Protein AF-A0A7D8ENM5-F1 (afdb_monomer_lite)

Radius of gyration: 12.9 Å; chains: 1; bounding box: 37×13×28 Å

pLDDT: mean 95.7, std 6.85, range [65.5, 98.75]

Secondary structure (DSSP, 8-state):
-HHHHHHHHHHHHHTT--HHHHHHHHHHHHHHHHHHHH--S--

Foldseek 3Di:
DVVLQVQLVVQCVVVVHDSVVSNVVVVCCVVVVVCVVVDDPPD

Organism: Salmonella enterica (NCBI:txid28901)

Sequence (43 aa):
MTDAIVHVWEKAAEKSCSLRTAAYIVACERILLARKDRGIYPG

Structure (mmCIF, N/CA/C/O backbone):
data_AF-A0A7D8ENM5-F1
#
_entry.id   AF-A0A7D8ENM5-F1
#
loop_
_atom_site.group_PDB
_atom_site.id
_atom_site.type_symbol
_atom_site.label_atom_id
_atom_site.label_alt_id
_atom_site.label_comp_id
_atom_site.label_asym_id
_atom_site.label_entity_id
_atom_site.label_seq_id
_atom_site.pdbx_PDB_ins_code
_atom_site.Cartn_x
_atom_site.Cartn_y
_atom_site.Cartn_z
_atom_site.occupancy
_atom_site.B_iso_or_equiv
_atom_site.auth_seq_id
_atom_site.auth_comp_id
_atom_site.auth_asym_id
_atom_site.auth_atom_id
_atom_site.pdbx_PDB_model_num
ATOM 1 N N . MET A 1 1 ? -13.595 -4.486 -8.103 1.00 68.31 1 MET A N 1
ATOM 2 C CA . MET A 1 1 ? -13.480 -3.387 -7.109 1.00 68.31 1 MET A CA 1
ATOM 3 C C . MET A 1 1 ? -13.394 -3.931 -5.682 1.00 68.31 1 MET A C 1
ATOM 5 O O . MET A 1 1 ? -12.709 -3.338 -4.861 1.00 68.31 1 MET A O 1
ATOM 9 N N . THR A 1 2 ? -14.020 -5.078 -5.412 1.00 89.25 2 THR A N 1
ATOM 10 C CA . THR A 1 2 ? -13.961 -5.832 -4.151 1.00 89.25 2 THR A CA 1
ATOM 11 C C . THR A 1 2 ? -12.537 -6.144 -3.687 1.00 89.25 2 THR A C 1
ATOM 13 O O . THR A 1 2 ? -12.189 -5.755 -2.584 1.00 89.25 2 THR A O 1
ATOM 16 N N . ASP A 1 3 ? -11.668 -6.716 -4.522 1.00 94.06 3 ASP A N 1
ATOM 17 C CA . ASP A 1 3 ? -10.316 -7.102 -4.065 1.00 94.06 3 ASP A CA 1
ATOM 18 C C . ASP A 1 3 ? -9.491 -5.920 -3.540 1.00 94.06 3 ASP A C 1
ATOM 20 O O . ASP A 1 3 ? -8.800 -6.022 -2.531 1.00 94.06 3 ASP A O 1
ATOM 24 N N . ALA A 1 4 ? -9.617 -4.749 -4.170 1.00 96.00 4 ALA A N 1
ATOM 25 C CA . ALA A 1 4 ? -8.936 -3.547 -3.698 1.00 96.00 4 ALA A CA 1
ATOM 26 C C . ALA A 1 4 ? -9.396 -3.146 -2.287 1.00 96.00 4 ALA A C 1
ATOM 28 O O . ALA A 1 4 ? -8.562 -2.775 -1.463 1.00 96.00 4 ALA A O 1
ATOM 29 N N . ILE A 1 5 ? -10.701 -3.248 -1.999 1.00 97.00 5 ILE A N 1
ATOM 30 C CA . ILE A 1 5 ? -11.238 -2.932 -0.671 1.00 97.00 5 ILE A CA 1
ATOM 31 C C . ILE A 1 5 ? -10.818 -3.981 0.363 1.00 97.00 5 ILE A C 1
ATOM 33 O O . ILE A 1 5 ? -10.492 -3.607 1.486 1.00 97.00 5 ILE A O 1
ATOM 37 N N . VAL A 1 6 ? -10.759 -5.261 -0.025 1.00 98.00 6 VAL A N 1
ATOM 38 C CA . VAL A 1 6 ? -10.316 -6.364 0.844 1.00 98.00 6 VAL A CA 1
ATOM 39 C C . VAL A 1 6 ? -8.876 -6.135 1.293 1.00 98.00 6 VAL A C 1
ATOM 41 O O . VAL A 1 6 ? -8.611 -6.118 2.490 1.00 98.00 6 VAL A O 1
ATOM 44 N N . HIS A 1 7 ? -7.969 -5.819 0.366 1.00 97.81 7 HIS A N 1
ATOM 45 C CA . HIS A 1 7 ? -6.564 -5.566 0.705 1.00 97.81 7 HIS A CA 1
ATOM 46 C C . HIS A 1 7 ? -6.394 -4.353 1.635 1.00 97.81 7 HIS A C 1
ATOM 48 O O . HIS A 1 7 ? -5.536 -4.358 2.516 1.00 97.81 7 HIS A O 1
ATOM 54 N N . VAL A 1 8 ? -7.193 -3.296 1.448 1.00 98.38 8 VAL A N 1
ATOM 55 C CA . VAL A 1 8 ? -7.165 -2.120 2.335 1.00 98.38 8 VAL A CA 1
ATOM 56 C C . VAL A 1 8 ? -7.712 -2.464 3.720 1.00 98.38 8 VAL A C 1
ATOM 58 O O . VAL A 1 8 ? -7.142 -2.030 4.719 1.00 98.38 8 VAL A O 1
ATOM 61 N N . TRP A 1 9 ? -8.783 -3.256 3.791 1.00 98.38 9 TRP A N 1
ATOM 62 C CA . TRP A 1 9 ? -9.373 -3.713 5.048 1.00 98.38 9 TRP A CA 1
ATOM 63 C C . TRP A 1 9 ? -8.406 -4.591 5.848 1.00 98.38 9 TRP A C 1
ATOM 65 O O . TRP A 1 9 ? -8.150 -4.320 7.021 1.00 98.38 9 TRP A O 1
ATOM 75 N N . GLU A 1 10 ? -7.807 -5.591 5.201 1.00 98.25 10 GLU A N 1
ATOM 76 C CA . GLU A 1 10 ? -6.793 -6.460 5.804 1.00 98.25 10 GLU A CA 1
ATOM 77 C C . GLU A 1 10 ? -5.596 -5.650 6.305 1.00 98.25 10 GLU A C 1
ATOM 79 O O . GLU A 1 10 ? -5.168 -5.822 7.445 1.00 98.25 10 GLU A O 1
ATOM 84 N N . LYS A 1 11 ? -5.105 -4.695 5.502 1.00 98.50 11 LYS A N 1
ATOM 85 C CA . LYS A 1 11 ? -3.984 -3.832 5.896 1.00 98.50 11 LYS A CA 1
ATOM 86 C C . LYS A 1 11 ? -4.330 -2.935 7.089 1.00 98.50 11 LYS A C 1
ATOM 88 O O . LYS A 1 11 ? -3.476 -2.700 7.944 1.00 98.50 11 LYS A O 1
ATOM 93 N N . ALA A 1 12 ? -5.565 -2.438 7.164 1.00 98.75 12 ALA A N 1
ATOM 94 C CA . ALA A 1 12 ? -6.034 -1.628 8.285 1.00 98.75 12 ALA A CA 1
ATOM 95 C C . ALA A 1 12 ? -6.054 -2.428 9.591 1.00 98.75 12 ALA A C 1
ATOM 97 O O . ALA A 1 12 ? -5.578 -1.927 10.612 1.00 98.75 12 ALA A O 1
ATOM 98 N N . ALA A 1 13 ? -6.536 -3.674 9.539 1.00 98.56 13 ALA A N 1
ATOM 99 C CA . ALA A 1 13 ? -6.514 -4.594 10.672 1.00 98.56 13 ALA A CA 1
ATOM 100 C C . ALA A 1 13 ? -5.075 -4.964 11.076 1.00 98.56 13 ALA A C 1
ATOM 102 O O . ALA A 1 13 ? -4.717 -4.835 12.244 1.00 98.56 13 ALA A O 1
ATOM 103 N N . GLU A 1 14 ? -4.224 -5.328 10.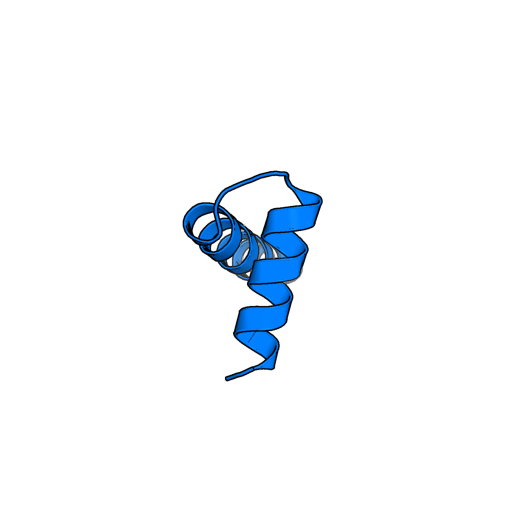109 1.00 98.56 14 GLU A N 1
ATOM 104 C CA . GLU A 1 14 ? -2.814 -5.693 10.326 1.00 98.56 14 GLU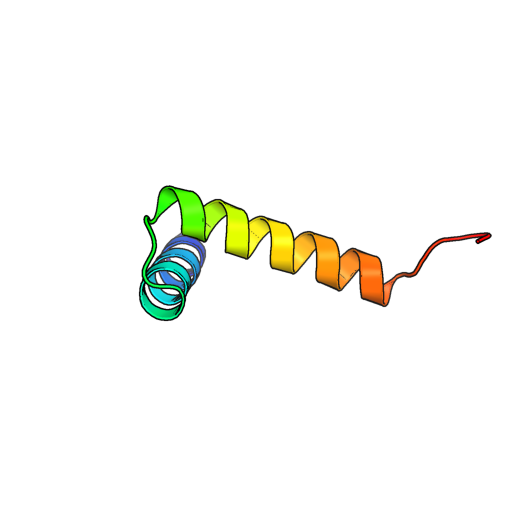 A CA 1
ATOM 105 C C . GLU A 1 14 ? -2.028 -4.576 11.031 1.00 98.56 14 GLU A C 1
ATOM 107 O O . GLU A 1 14 ? -1.254 -4.829 11.952 1.00 98.56 14 GLU A O 1
ATOM 112 N N . LYS A 1 15 ? -2.221 -3.324 10.601 1.00 98.06 15 LYS A N 1
ATOM 113 C CA . LYS A 1 15 ? -1.479 -2.160 11.108 1.00 98.06 15 LYS A CA 1
ATOM 114 C C . LYS A 1 15 ? -2.214 -1.387 12.203 1.00 98.06 15 LYS A C 1
ATOM 116 O O . LYS A 1 15 ? -1.709 -0.352 12.630 1.00 98.06 15 LYS A O 1
ATOM 121 N N . SER A 1 16 ? -3.385 -1.862 12.642 1.00 98.31 16 SER A N 1
ATOM 122 C CA . SER A 1 16 ? -4.239 -1.196 13.639 1.00 98.31 16 SER A CA 1
ATOM 123 C C . SER A 1 16 ? -4.437 0.299 13.342 1.00 98.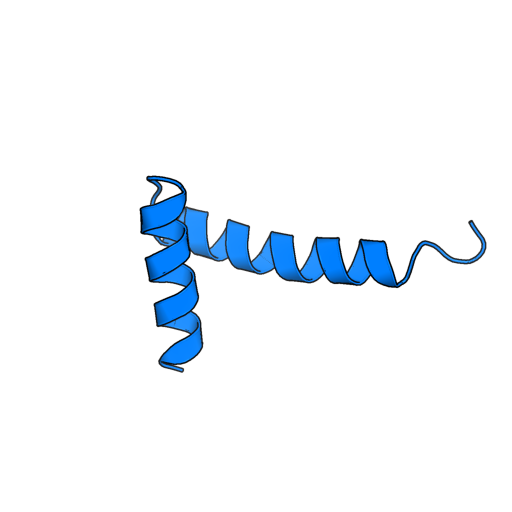31 16 SER A C 1
ATOM 125 O O . SER A 1 16 ? -4.190 1.162 14.184 1.00 98.31 16 SER A O 1
ATOM 127 N N . CYS A 1 17 ? -4.838 0.621 12.109 1.00 98.38 17 CYS A N 1
ATOM 128 C CA . CYS A 1 17 ? -4.960 2.001 11.636 1.00 98.38 17 CYS A CA 1
ATOM 129 C C . CYS A 1 17 ? -6.264 2.250 10.865 1.00 98.38 17 CYS A C 1
ATOM 131 O O . CYS A 1 17 ? -7.029 1.333 10.574 1.00 98.38 17 CYS A O 1
ATOM 133 N N . SER A 1 18 ? -6.539 3.516 10.533 1.00 98.56 18 SER A N 1
ATOM 134 C CA . SER A 1 18 ? -7.736 3.868 9.761 1.00 98.56 18 SER A CA 1
ATOM 135 C C . SER A 1 18 ? -7.679 3.319 8.328 1.00 98.56 18 SER A C 1
ATOM 137 O O . SER A 1 18 ? -6.602 3.245 7.736 1.00 98.56 18 SER A O 1
ATOM 139 N N . LEU A 1 19 ? -8.840 3.041 7.718 1.00 98.38 19 LEU A N 1
ATOM 140 C CA . LEU A 1 19 ? -8.929 2.628 6.306 1.00 98.38 19 LEU A CA 1
ATOM 141 C C . LEU A 1 19 ? -8.263 3.633 5.355 1.00 98.38 19 LEU A C 1
ATOM 143 O O . LEU A 1 19 ? -7.643 3.242 4.369 1.00 98.38 19 LEU A O 1
ATOM 147 N N . ARG A 1 20 ? -8.347 4.933 5.672 1.00 98.56 20 ARG A N 1
ATOM 148 C CA . ARG A 1 20 ? -7.664 5.988 4.912 1.00 98.56 20 ARG A CA 1
ATOM 149 C C . ARG A 1 20 ? -6.152 5.782 4.950 1.00 98.56 20 ARG A C 1
ATOM 151 O O . ARG A 1 20 ? -5.519 5.769 3.902 1.00 98.56 20 ARG A O 1
ATOM 158 N N . THR A 1 21 ? -5.582 5.602 6.139 1.00 98.75 21 THR A N 1
ATOM 159 C CA . THR A 1 21 ? -4.143 5.361 6.315 1.00 98.75 21 THR A CA 1
ATOM 160 C C . THR A 1 21 ? -3.717 4.057 5.643 1.00 98.75 21 THR A C 1
ATOM 162 O O . THR A 1 21 ? -2.729 4.043 4.916 1.00 98.75 21 THR A O 1
ATOM 165 N N . ALA A 1 22 ? -4.491 2.984 5.807 1.00 98.69 22 ALA A N 1
ATOM 166 C CA . ALA A 1 22 ? -4.226 1.691 5.188 1.00 98.69 22 ALA A CA 1
ATOM 167 C C . ALA A 1 22 ? -4.207 1.759 3.654 1.00 98.69 22 ALA A C 1
ATOM 169 O O . ALA A 1 22 ? -3.343 1.148 3.029 1.00 98.69 22 ALA A O 1
ATOM 170 N N . ALA A 1 23 ? -5.088 2.557 3.041 1.00 98.56 23 ALA A N 1
ATOM 171 C CA . ALA A 1 23 ? -5.072 2.784 1.597 1.00 98.56 23 ALA A CA 1
ATOM 172 C C . ALA A 1 23 ? -3.747 3.408 1.125 1.00 98.56 23 ALA A C 1
ATOM 174 O O . ALA A 1 23 ? -3.177 2.953 0.132 1.00 98.56 23 ALA A O 1
ATOM 175 N N . TYR A 1 24 ? -3.218 4.391 1.865 1.00 98.75 24 TYR A N 1
ATOM 176 C CA . TYR A 1 24 ? -1.890 4.949 1.589 1.00 98.75 24 TYR A CA 1
ATOM 177 C C . TYR A 1 24 ? -0.780 3.914 1.784 1.00 98.75 24 TYR A C 1
ATOM 179 O O . TYR A 1 24 ? 0.124 3.851 0.957 1.00 98.75 24 TYR A O 1
ATOM 187 N N . ILE A 1 25 ? -0.855 3.074 2.821 1.00 98.56 25 ILE A N 1
ATOM 188 C CA . ILE A 1 25 ? 0.130 2.007 3.052 1.00 98.56 25 ILE A CA 1
ATOM 189 C C . ILE A 1 25 ? 0.157 1.034 1.866 1.00 98.56 25 ILE A C 1
ATOM 191 O O . ILE A 1 25 ? 1.220 0.831 1.285 1.00 98.56 25 ILE A O 1
ATOM 195 N N . VAL A 1 26 ? -0.997 0.501 1.446 1.00 98.31 26 VAL A N 1
ATOM 196 C CA . VAL A 1 26 ? -1.092 -0.426 0.301 1.00 98.31 26 VAL A CA 1
ATOM 197 C C . VAL A 1 26 ? -0.548 0.212 -0.981 1.00 98.31 26 VAL A C 1
ATOM 199 O O . VAL A 1 26 ? 0.168 -0.439 -1.744 1.00 98.31 26 VAL A O 1
ATOM 202 N N . ALA A 1 27 ? -0.871 1.484 -1.232 1.00 98.44 27 ALA A N 1
ATOM 203 C CA . ALA A 1 27 ? -0.383 2.203 -2.405 1.00 98.44 27 ALA A CA 1
ATOM 204 C C . ALA A 1 27 ? 1.144 2.380 -2.372 1.00 98.44 27 ALA A C 1
ATOM 206 O O . ALA A 1 27 ? 1.829 2.043 -3.341 1.00 98.44 27 ALA A O 1
ATOM 207 N N . CYS A 1 28 ? 1.682 2.863 -1.250 1.00 98.50 28 CYS A N 1
ATOM 208 C CA . CYS A 1 28 ? 3.111 3.088 -1.073 1.00 98.50 28 CYS A CA 1
ATOM 209 C C . CYS A 1 28 ? 3.911 1.783 -1.138 1.00 98.50 28 CYS A C 1
ATOM 211 O O . CYS A 1 28 ? 4.932 1.755 -1.818 1.00 98.50 28 CYS A O 1
ATOM 213 N N . GLU A 1 29 ? 3.450 0.699 -0.504 1.00 98.12 29 GLU A N 1
ATOM 214 C CA . GLU A 1 29 ? 4.105 -0.616 -0.564 1.00 98.12 29 GLU A CA 1
ATOM 215 C C . GLU A 1 29 ? 4.263 -1.081 -2.017 1.00 98.12 29 GLU A C 1
ATOM 217 O O . GLU A 1 29 ? 5.372 -1.395 -2.442 1.00 98.12 29 GLU A O 1
ATOM 222 N N . ARG A 1 30 ? 3.190 -1.042 -2.818 1.00 98.00 30 ARG A N 1
ATOM 223 C CA . ARG A 1 30 ? 3.234 -1.453 -4.233 1.00 98.00 30 ARG A CA 1
ATOM 224 C C . ARG A 1 30 ? 4.231 -0.630 -5.049 1.00 98.00 30 ARG A C 1
ATOM 226 O O . ARG A 1 30 ? 5.016 -1.195 -5.807 1.00 98.00 30 ARG A O 1
ATOM 233 N N . ILE A 1 31 ? 4.209 0.695 -4.892 1.00 98.25 3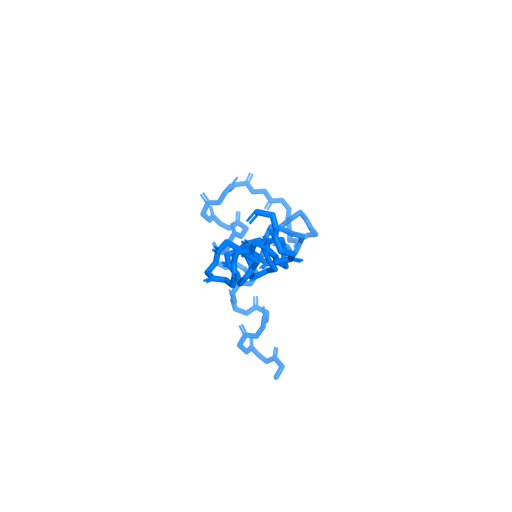1 ILE A N 1
ATOM 234 C CA . ILE A 1 31 ? 5.085 1.606 -5.643 1.00 98.25 31 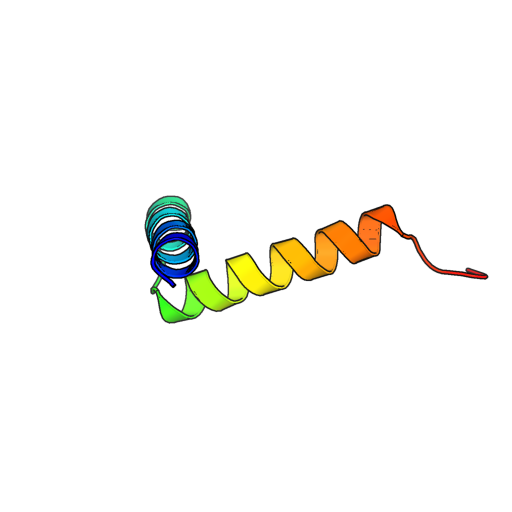ILE A CA 1
ATOM 235 C C . ILE A 1 31 ? 6.547 1.415 -5.232 1.00 98.25 31 ILE A C 1
ATOM 237 O O . ILE A 1 31 ? 7.424 1.313 -6.089 1.00 98.25 31 ILE A O 1
ATOM 241 N N . LEU A 1 32 ? 6.821 1.375 -3.928 1.00 98.19 32 LEU A N 1
ATOM 242 C CA . LEU A 1 32 ? 8.182 1.310 -3.407 1.00 98.19 32 LEU A CA 1
ATOM 243 C C . LEU A 1 32 ? 8.820 -0.060 -3.641 1.00 98.19 32 LEU A C 1
ATOM 245 O O . LEU A 1 32 ? 10.005 -0.105 -3.964 1.00 98.19 32 LEU A O 1
ATOM 249 N N . LEU A 1 33 ? 8.055 -1.152 -3.550 1.00 98.06 33 LEU A N 1
ATOM 250 C CA . LEU A 1 33 ? 8.541 -2.488 -3.902 1.00 98.06 33 LEU A CA 1
ATOM 251 C C . LEU A 1 33 ? 8.871 -2.571 -5.396 1.00 98.06 33 LEU A C 1
ATOM 253 O O . LEU A 1 33 ? 9.989 -2.930 -5.744 1.00 98.06 33 LEU A O 1
ATOM 257 N N . ALA A 1 34 ? 7.977 -2.108 -6.277 1.00 98.00 34 ALA A N 1
A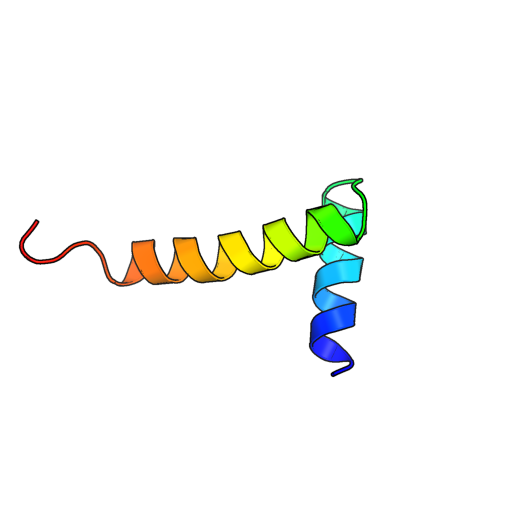TOM 258 C CA . ALA A 1 34 ? 8.258 -2.081 -7.714 1.00 98.00 34 ALA A CA 1
ATOM 259 C C . ALA A 1 34 ? 9.468 -1.194 -8.068 1.00 98.00 34 ALA A C 1
ATOM 261 O O . ALA A 1 34 ? 10.257 -1.535 -8.951 1.00 98.00 34 ALA A O 1
ATOM 262 N N . ARG A 1 35 ? 9.634 -0.053 -7.383 1.00 97.12 35 ARG A N 1
ATOM 263 C CA . ARG A 1 35 ? 10.823 0.803 -7.520 1.00 97.12 35 ARG A CA 1
ATOM 264 C C . ARG A 1 35 ? 12.086 0.068 -7.080 1.00 97.12 35 ARG A C 1
ATOM 266 O O . ARG A 1 35 ? 13.098 0.161 -7.765 1.00 97.12 35 ARG A O 1
ATOM 273 N N . LYS A 1 36 ? 12.037 -0.627 -5.944 1.00 96.75 36 LYS A N 1
ATOM 274 C CA . LYS A 1 36 ? 13.165 -1.399 -5.417 1.00 96.75 36 LYS A CA 1
ATOM 275 C C . LYS A 1 36 ? 13.590 -2.492 -6.399 1.00 96.75 36 LYS A C 1
ATOM 277 O O . LYS A 1 36 ? 14.780 -2.606 -6.663 1.00 96.75 36 LYS A O 1
ATOM 282 N N . ASP A 1 37 ? 12.634 -3.218 -6.973 1.00 96.94 37 ASP A N 1
ATOM 283 C CA . ASP A 1 37 ? 12.901 -4.307 -7.920 1.00 96.94 37 ASP A CA 1
ATOM 284 C C . ASP A 1 37 ? 13.517 -3.807 -9.233 1.00 96.94 37 ASP A C 1
ATOM 286 O O . ASP A 1 37 ? 14.390 -4.453 -9.805 1.00 96.94 37 ASP A O 1
ATOM 290 N N . ARG A 1 38 ? 13.080 -2.637 -9.712 1.00 96.81 38 ARG A N 1
ATOM 291 C CA . ARG A 1 38 ? 13.601 -2.017 -10.941 1.00 96.81 38 ARG A CA 1
ATOM 292 C C . ARG A 1 38 ? 14.946 -1.314 -10.758 1.00 96.81 38 ARG A C 1
ATOM 294 O O . ARG A 1 38 ? 15.623 -1.063 -11.751 1.00 96.81 38 ARG A O 1
ATOM 301 N N . GLY A 1 39 ? 15.313 -0.982 -9.523 1.00 93.12 39 GLY A N 1
ATOM 302 C CA . GLY A 1 39 ? 16.503 -0.194 -9.228 1.00 93.12 39 GLY A CA 1
ATOM 303 C C . GLY A 1 39 ? 16.413 1.246 -9.745 1.00 93.12 39 GLY A C 1
ATOM 304 O O . GLY A 1 39 ? 15.344 1.762 -10.082 1.00 93.12 39 GLY A O 1
ATOM 305 N N . ILE A 1 40 ? 17.556 1.921 -9.771 1.00 93.44 40 ILE A N 1
ATOM 306 C CA . ILE A 1 40 ? 17.719 3.256 -10.350 1.00 93.44 40 ILE A CA 1
ATOM 307 C C . ILE A 1 40 ? 18.679 3.091 -11.527 1.00 93.44 40 ILE A C 1
ATOM 309 O O . ILE A 1 40 ? 19.695 2.432 -11.385 1.00 93.44 40 ILE A O 1
ATOM 313 N N . TYR A 1 41 ? 18.358 3.665 -12.685 1.00 89.19 41 TYR A N 1
ATOM 314 C CA . TYR A 1 41 ? 19.255 3.695 -13.841 1.00 89.19 41 TYR A CA 1
ATOM 315 C C . TYR A 1 41 ? 19.509 5.153 -14.253 1.00 89.19 41 TYR A C 1
ATOM 317 O O . TYR A 1 41 ? 18.547 5.928 -14.274 1.00 89.19 41 TYR A O 1
ATOM 325 N N . PRO A 1 42 ? 20.754 5.553 -14.587 1.00 89.06 42 PRO A N 1
ATOM 326 C CA . PRO A 1 42 ? 21.991 4.756 -14.629 1.00 89.06 42 PRO A CA 1
ATOM 327 C C . PRO A 1 42 ? 22.746 4.697 -13.282 1.00 89.06 42 PRO A C 1
ATOM 329 O O . PRO A 1 42 ? 23.958 4.507 -13.286 1.00 89.06 42 PRO A O 1
ATOM 332 N N . GLY A 1 43 ? 22.050 4.954 -12.167 1.00 65.50 43 GLY A N 1
ATOM 333 C CA . GLY A 1 43 ? 22.639 5.109 -10.830 1.00 65.50 43 GLY A CA 1
ATOM 334 C C . GLY A 1 43 ? 23.170 3.833 -10.192 1.00 65.50 43 GLY A C 1
ATOM 335 O O . GLY A 1 43 ? 22.733 2.733 -10.587 1.00 65.50 43 GLY A O 1
#